Protein AF-A0A940UUF1-F1 (afdb_monomer_lite)

Foldseek 3Di:
DVVVVVVVVVVVVVVVVVPPPPPPDDDQDAQCVVQDQVNVCVVVVFHFPDWDWDFDVVQGGIKIKTWGQDPNDIDIDIGTDHACVSNVVSVPDHRPLNVVVVVVVVQCVDPVSVVVDDDDPPPSPRD

pLDDT: mean 76.1, std 15.84, range [36.59, 96.94]

Sequence (127 aa):
MKKSVIFSVVAVFFTCMLGITAGHAAGPEDACAFFTKPDAESLLNAKVASQKSQKVSAPAGNLCTYNFKIKGSTYSVKIKLSSSEEIKAEGIFASARDVFDRQKKARMASADSAKKMRMIPALGDEA

Secondary structure (DSSP, 8-state):
-HHHHHHHHHHHHHHHHTT-------PSP-HHHHS-HHHHHHHHTS-EEEEEEEEEETTEEEEEEEEEEETTEEEEEEEEE--HHHHHHHSSS--HHHHHHHHHHHHHTSHHHHHH--PPTTSSS--

Radius of gyration: 23.8 Å; chains: 1; bounding box: 36×70×56 Å

Structure (mmCIF, N/CA/C/O backbone):
data_AF-A0A940UUF1-F1
#
_entry.id   AF-A0A940UUF1-F1
#
loop_
_atom_site.group_PDB
_atom_site.id
_atom_site.type_symbol
_atom_site.label_atom_id
_atom_site.label_alt_id
_atom_site.label_comp_id
_atom_site.label_asym_id
_atom_site.label_entity_id
_atom_site.label_seq_id
_atom_site.pdbx_PDB_ins_code
_atom_site.Cartn_x
_atom_site.Cartn_y
_atom_site.Cartn_z
_atom_site.occupancy
_atom_site.B_iso_or_equiv
_atom_site.auth_seq_id
_atom_site.auth_comp_id
_atom_site.auth_asym_id
_atom_site.auth_atom_id
_atom_site.pdbx_PDB_model_num
ATOM 1 N N . MET A 1 1 ? 12.330 58.097 1.274 1.00 49.66 1 MET A N 1
ATOM 2 C CA . MET A 1 1 ? 11.734 57.168 0.282 1.00 49.66 1 MET A CA 1
ATOM 3 C C . MET A 1 1 ? 12.679 56.043 -0.166 1.00 49.66 1 MET A C 1
ATOM 5 O O . MET A 1 1 ? 12.258 54.899 -0.108 1.00 49.66 1 MET A O 1
ATOM 9 N N . LYS A 1 2 ? 13.960 56.291 -0.504 1.00 52.00 2 LYS A N 1
ATOM 10 C CA . LYS A 1 2 ? 14.911 55.239 -0.958 1.00 52.00 2 LYS A CA 1
ATOM 11 C C . LYS A 1 2 ? 15.131 54.052 0.005 1.00 52.00 2 LYS A C 1
ATOM 13 O O . LYS A 1 2 ? 15.237 52.924 -0.451 1.00 52.00 2 LYS A O 1
ATOM 18 N N . LYS A 1 3 ? 15.160 54.279 1.326 1.00 49.41 3 LYS A N 1
ATOM 19 C CA . LYS A 1 3 ? 15.403 53.209 2.319 1.00 49.41 3 LYS A CA 1
ATOM 20 C C . LYS A 1 3 ? 14.237 52.213 2.438 1.00 49.41 3 LYS A C 1
ATOM 22 O O . LYS A 1 3 ? 14.469 51.038 2.669 1.00 49.41 3 LYS A O 1
ATOM 27 N N . SER A 1 4 ? 12.999 52.665 2.225 1.00 49.41 4 SER A N 1
ATOM 28 C CA . SER A 1 4 ? 11.796 51.831 2.380 1.00 49.41 4 SER A CA 1
ATOM 29 C C . SER A 1 4 ? 11.582 50.878 1.193 1.00 49.41 4 SER A C 1
ATOM 31 O O . SER A 1 4 ? 11.129 49.755 1.388 1.00 49.41 4 SER A O 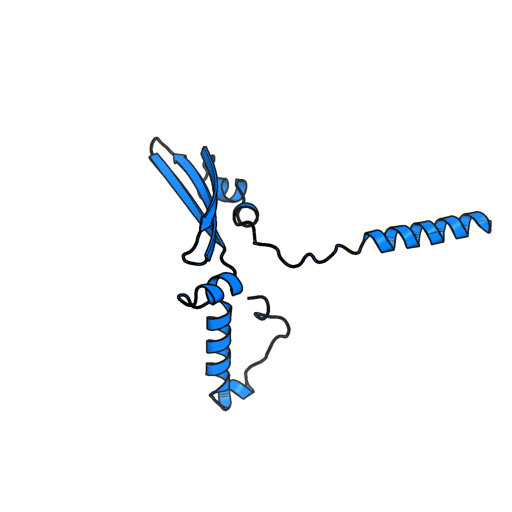1
ATOM 33 N N . VAL A 1 5 ? 12.008 51.277 -0.012 1.00 56.47 5 VAL A N 1
ATOM 34 C CA . VAL A 1 5 ? 11.984 50.422 -1.215 1.00 56.47 5 VAL A CA 1
ATOM 35 C C . VAL A 1 5 ? 13.000 49.281 -1.104 1.00 56.47 5 VAL A C 1
ATOM 37 O O . VAL A 1 5 ? 12.689 48.147 -1.451 1.00 56.47 5 VAL A O 1
ATOM 40 N N . ILE A 1 6 ? 14.186 49.550 -0.546 1.00 60.16 6 ILE A N 1
ATOM 41 C CA . ILE A 1 6 ? 15.227 48.528 -0.350 1.00 60.16 6 ILE A CA 1
ATOM 42 C C . ILE A 1 6 ? 14.752 47.450 0.635 1.00 60.16 6 ILE A C 1
ATOM 44 O O . ILE A 1 6 ? 14.918 46.265 0.364 1.00 60.16 6 ILE A O 1
ATOM 48 N N . PHE A 1 7 ? 14.088 47.838 1.729 1.00 58.84 7 PHE A N 1
ATOM 49 C CA . PHE A 1 7 ? 13.521 46.875 2.681 1.00 58.84 7 PHE A CA 1
ATOM 50 C C . PHE A 1 7 ? 12.430 45.992 2.059 1.00 58.84 7 PHE A C 1
ATOM 52 O O . PHE A 1 7 ? 12.376 44.799 2.347 1.00 58.84 7 PHE A O 1
ATOM 59 N N . SER A 1 8 ? 11.598 46.547 1.173 1.00 58.00 8 SER A N 1
ATOM 60 C CA . SER A 1 8 ? 10.547 45.785 0.489 1.00 58.00 8 SER A CA 1
ATOM 61 C C . SER A 1 8 ? 11.120 44.778 -0.516 1.00 58.00 8 SER A C 1
ATOM 63 O O . SER A 1 8 ? 10.681 43.631 -0.541 1.00 58.00 8 SER A O 1
ATOM 65 N N . VAL A 1 9 ? 12.158 45.151 -1.272 1.00 61.53 9 VAL A N 1
ATOM 66 C CA . VAL A 1 9 ? 12.821 44.239 -2.223 1.00 61.53 9 VAL A CA 1
ATOM 67 C C . VAL A 1 9 ? 13.542 43.098 -1.498 1.00 61.53 9 VAL A C 1
ATOM 69 O O . VAL A 1 9 ? 13.448 41.950 -1.927 1.00 61.53 9 VAL A O 1
ATOM 72 N N . VAL A 1 10 ? 14.198 43.377 -0.366 1.00 61.16 10 VAL A N 1
ATOM 73 C CA . VAL A 1 10 ? 14.869 42.344 0.445 1.00 61.16 10 VAL A CA 1
ATOM 74 C C . VAL A 1 10 ? 13.856 41.377 1.071 1.00 61.16 10 VAL A C 1
ATOM 76 O O . VAL A 1 10 ? 14.089 40.170 1.068 1.00 61.16 10 VAL A O 1
ATOM 79 N N . ALA A 1 11 ? 12.706 41.870 1.541 1.00 60.09 11 ALA A N 1
ATOM 80 C CA . ALA A 1 11 ? 11.652 41.027 2.110 1.00 60.09 11 ALA A CA 1
ATOM 81 C C . ALA A 1 11 ? 11.002 40.095 1.068 1.00 60.09 11 ALA A C 1
ATOM 83 O O . ALA A 1 11 ? 10.731 38.930 1.366 1.00 60.09 11 ALA A O 1
ATOM 84 N N . VAL A 1 12 ? 10.803 40.578 -0.164 1.00 59.91 12 VAL A N 1
ATOM 85 C CA . VAL A 1 12 ? 10.279 39.769 -1.280 1.00 59.91 12 VAL A CA 1
ATOM 86 C C . VAL A 1 12 ? 11.301 38.716 -1.728 1.00 59.91 12 VAL A C 1
ATOM 88 O O . VAL A 1 12 ? 10.940 37.574 -2.001 1.00 59.91 12 VAL A O 1
ATOM 91 N N . PHE A 1 13 ? 12.596 39.044 -1.727 1.00 57.41 13 PHE A N 1
ATOM 92 C CA . PHE A 1 13 ? 13.643 38.069 -2.054 1.00 57.41 13 PHE A CA 1
ATOM 93 C C . PHE A 1 13 ? 13.771 36.962 -0.996 1.00 57.41 13 PHE A C 1
ATOM 95 O O . PHE A 1 13 ? 13.972 35.796 -1.336 1.00 57.41 13 PHE A O 1
ATOM 102 N N . PHE A 1 14 ? 13.611 37.307 0.286 1.00 56.12 14 PHE A N 1
ATOM 103 C CA . PHE A 1 14 ? 13.684 36.345 1.388 1.00 56.12 14 PHE A CA 1
ATOM 104 C C . PHE A 1 14 ? 12.477 35.394 1.424 1.00 56.12 14 PHE A C 1
ATOM 106 O O . PHE A 1 14 ? 12.618 34.222 1.765 1.00 56.12 14 PHE A O 1
ATOM 113 N N . THR A 1 15 ? 11.297 35.865 1.011 1.00 57.31 15 THR A N 1
ATOM 114 C CA . THR A 1 15 ? 10.089 35.027 0.902 1.00 57.31 15 THR A CA 1
ATOM 115 C C . THR A 1 15 ? 10.123 34.094 -0.310 1.00 57.31 15 THR A C 1
ATOM 117 O O . THR A 1 15 ? 9.668 32.958 -0.196 1.00 57.31 15 THR A O 1
ATOM 120 N N . CYS A 1 16 ? 10.745 34.490 -1.426 1.00 54.91 16 CYS A N 1
ATOM 121 C CA . CYS A 1 16 ? 10.936 33.595 -2.574 1.00 54.91 16 CYS A CA 1
ATOM 122 C C . CYS A 1 16 ? 11.905 32.431 -2.294 1.00 54.91 16 CYS A C 1
ATOM 124 O O . CYS A 1 16 ? 11.717 31.343 -2.834 1.00 54.91 16 CYS A O 1
ATOM 126 N N . MET A 1 17 ? 12.909 32.615 -1.430 1.00 53.97 17 MET A N 1
ATOM 127 C CA . MET A 1 17 ? 13.872 31.549 -1.099 1.00 53.97 17 MET A CA 1
ATOM 128 C C . MET A 1 17 ? 13.314 30.489 -0.136 1.00 53.97 17 MET A C 1
ATOM 130 O O . MET A 1 17 ? 13.814 29.369 -0.106 1.00 53.97 17 MET A O 1
ATOM 134 N N . LEU A 1 18 ? 1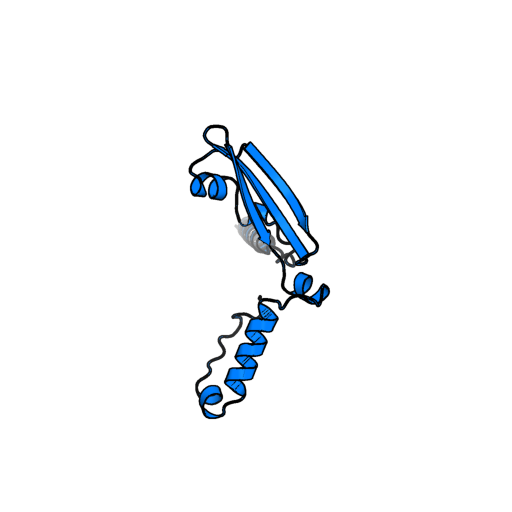2.250 30.803 0.610 1.00 55.47 18 LEU A N 1
ATOM 135 C CA . LEU A 1 18 ? 11.570 29.855 1.505 1.00 55.47 18 LEU A CA 1
ATOM 136 C C . LEU A 1 18 ? 10.551 28.954 0.781 1.00 55.47 18 LEU A C 1
ATOM 138 O O . LEU A 1 18 ? 10.018 28.030 1.389 1.00 55.47 18 LEU A O 1
ATOM 142 N N . GLY A 1 19 ? 10.281 29.207 -0.505 1.00 49.88 19 GLY A N 1
ATOM 143 C CA . GLY A 1 19 ? 9.324 28.445 -1.316 1.00 49.88 19 GLY A CA 1
ATOM 144 C C . GLY A 1 19 ? 9.902 27.215 -2.019 1.00 49.88 19 GLY A C 1
ATOM 145 O O . GLY A 1 19 ? 9.151 26.464 -2.636 1.00 49.88 19 GLY A O 1
ATOM 146 N N . ILE A 1 20 ? 11.216 26.981 -1.937 1.00 50.38 20 ILE A N 1
ATOM 147 C CA . ILE A 1 20 ? 11.825 25.756 -2.462 1.00 50.38 20 ILE A CA 1
ATOM 148 C C . ILE A 1 20 ? 11.579 24.659 -1.429 1.00 50.38 20 ILE A C 1
ATOM 150 O O . ILE A 1 20 ? 12.434 24.343 -0.603 1.00 50.38 20 ILE A O 1
ATOM 154 N N . THR A 1 21 ? 10.378 24.080 -1.451 1.00 46.59 21 THR A N 1
ATOM 155 C CA . THR A 1 21 ? 10.155 22.780 -0.828 1.00 46.59 21 THR A CA 1
ATOM 156 C C . THR A 1 21 ? 11.125 21.823 -1.498 1.00 46.59 21 THR A C 1
ATOM 158 O O . THR A 1 21 ? 10.958 21.486 -2.671 1.00 46.59 21 THR A O 1
ATOM 161 N N . ALA A 1 22 ? 12.178 21.447 -0.774 1.00 47.44 22 ALA A N 1
ATOM 162 C CA . ALA A 1 22 ? 13.061 20.370 -1.165 1.00 47.44 22 ALA A CA 1
ATOM 163 C C . ALA A 1 22 ? 12.173 19.188 -1.561 1.00 47.44 22 ALA A C 1
ATOM 165 O O . ALA A 1 22 ? 11.450 18.645 -0.719 1.00 47.44 22 ALA A O 1
ATOM 166 N N . GLY A 1 23 ? 12.182 18.847 -2.850 1.00 42.22 23 GLY A N 1
ATOM 167 C CA . GLY A 1 23 ? 11.694 17.566 -3.325 1.00 42.22 23 GLY A CA 1
ATOM 168 C C . GLY A 1 23 ? 12.555 16.523 -2.641 1.00 42.22 23 GLY A C 1
ATOM 169 O O . GLY A 1 23 ? 13.658 16.225 -3.092 1.00 42.22 23 GLY A O 1
ATOM 170 N N . HIS A 1 24 ? 12.104 16.072 -1.474 1.00 36.59 24 HIS A N 1
ATOM 171 C CA . HIS A 1 24 ? 12.725 14.965 -0.786 1.00 36.59 24 HIS A CA 1
ATOM 172 C C . HIS A 1 24 ? 12.601 13.787 -1.744 1.00 36.59 24 HIS A C 1
ATOM 174 O O . HIS A 1 24 ? 11.508 13.510 -2.241 1.00 36.59 24 HIS A O 1
ATOM 180 N N . ALA A 1 25 ? 13.724 13.129 -2.034 1.00 41.59 25 ALA A N 1
ATOM 181 C CA . ALA A 1 25 ? 13.687 11.801 -2.620 1.00 41.59 25 ALA A CA 1
ATOM 182 C C . ALA A 1 25 ? 12.659 10.990 -1.824 1.00 41.59 25 ALA A C 1
ATOM 184 O O . ALA A 1 25 ? 12.723 11.005 -0.591 1.00 41.59 25 ALA A O 1
ATOM 185 N N . ALA A 1 26 ? 11.685 10.392 -2.516 1.00 43.56 26 ALA A N 1
ATOM 186 C CA . ALA A 1 26 ? 10.613 9.631 -1.895 1.00 43.56 26 ALA A CA 1
ATOM 187 C C . ALA A 1 26 ? 11.247 8.588 -0.965 1.00 43.56 26 ALA A C 1
ATOM 189 O O . ALA A 1 26 ? 11.861 7.618 -1.405 1.00 43.56 26 ALA A O 1
ATOM 190 N N . GLY A 1 27 ? 11.214 8.874 0.338 1.00 48.53 27 GLY A N 1
ATOM 191 C CA . GLY A 1 27 ? 11.656 7.942 1.361 1.00 48.53 27 GLY A CA 1
ATOM 192 C C . GLY A 1 27 ? 10.743 6.715 1.365 1.00 48.53 27 GLY A C 1
ATOM 193 O O . GLY A 1 27 ? 9.732 6.708 0.666 1.00 48.53 27 GLY A O 1
ATOM 194 N N . PRO A 1 28 ? 11.064 5.678 2.156 1.00 55.81 28 PRO A N 1
ATOM 195 C CA . PRO A 1 28 ? 10.208 4.500 2.274 1.00 55.81 28 PRO A CA 1
ATOM 196 C C . PRO A 1 28 ? 8.764 4.930 2.559 1.00 55.81 28 PRO A C 1
ATOM 198 O O . PRO A 1 28 ? 8.501 5.566 3.581 1.00 55.81 28 PRO A O 1
ATOM 201 N N . GLU A 1 29 ? 7.856 4.631 1.630 1.00 69.88 29 GLU A N 1
ATOM 202 C CA . GLU A 1 29 ? 6.498 5.165 1.673 1.00 69.88 29 GLU A CA 1
ATOM 203 C C . GLU A 1 29 ? 5.729 4.600 2.874 1.00 69.88 29 GLU A C 1
ATOM 205 O O . GLU A 1 29 ? 5.645 3.382 3.069 1.00 69.88 29 GLU A O 1
ATOM 210 N N . ASP A 1 30 ? 5.167 5.480 3.705 1.00 80.56 30 ASP A N 1
ATOM 211 C CA . ASP A 1 30 ? 4.398 5.076 4.881 1.00 80.56 30 ASP A CA 1
ATOM 212 C C . ASP A 1 30 ? 2.986 4.634 4.474 1.00 80.56 30 ASP A C 1
ATOM 214 O O . ASP A 1 30 ? 2.100 5.446 4.201 1.00 80.56 30 ASP A O 1
ATOM 218 N N . ALA A 1 31 ? 2.755 3.320 4.496 1.00 85.19 31 ALA A N 1
ATOM 219 C CA . ALA A 1 31 ? 1.455 2.720 4.200 1.00 85.19 31 ALA A CA 1
ATOM 220 C C . ALA A 1 31 ? 0.315 3.270 5.081 1.00 85.19 31 ALA A C 1
ATOM 222 O O . ALA A 1 31 ? -0.832 3.310 4.636 1.00 85.19 31 ALA A O 1
ATOM 223 N N . CYS A 1 32 ? 0.607 3.694 6.317 1.00 87.94 32 CYS A N 1
ATOM 224 C CA . CYS A 1 32 ? -0.391 4.274 7.218 1.00 87.94 32 CYS A CA 1
ATOM 225 C C . CYS A 1 32 ? -0.704 5.748 6.913 1.00 87.94 32 CYS A C 1
ATOM 227 O O . CYS A 1 32 ? -1.743 6.250 7.349 1.00 87.94 32 CYS A O 1
ATOM 229 N N . ALA A 1 33 ? 0.194 6.442 6.209 1.00 88.50 33 ALA A N 1
ATOM 230 C CA . ALA A 1 33 ? -0.042 7.789 5.703 1.00 88.50 33 ALA A CA 1
ATOM 231 C C . ALA A 1 33 ? -0.843 7.756 4.394 1.00 88.50 33 ALA A C 1
ATOM 233 O O . ALA A 1 33 ? -1.661 8.641 4.164 1.00 88.50 33 ALA A O 1
ATOM 234 N N . PHE A 1 34 ? -0.639 6.721 3.568 1.00 87.81 34 PHE A N 1
ATOM 235 C CA . PHE A 1 34 ? -1.360 6.549 2.304 1.00 87.81 34 PHE A CA 1
ATOM 236 C C . PHE A 1 34 ? -2.836 6.181 2.502 1.00 87.81 34 PHE A C 1
ATOM 238 O O . PHE A 1 34 ? -3.712 6.735 1.846 1.00 87.81 34 PHE A O 1
ATOM 245 N N . PHE A 1 35 ? -3.119 5.244 3.407 1.00 91.50 35 PHE A N 1
ATOM 246 C CA . PHE A 1 35 ? -4.483 4.883 3.783 1.00 91.50 35 PHE A CA 1
ATOM 247 C C . PHE A 1 35 ? -4.648 5.157 5.264 1.00 91.50 35 PHE A C 1
ATOM 249 O O . PHE A 1 35 ? -4.079 4.441 6.079 1.00 91.50 35 PHE A O 1
ATOM 256 N N . THR A 1 36 ? -5.372 6.210 5.621 1.00 93.00 36 THR A N 1
ATOM 257 C CA . THR A 1 36 ? -5.361 6.738 6.984 1.00 93.00 36 THR A CA 1
ATOM 258 C C . THR A 1 36 ? -6.344 6.009 7.901 1.00 93.00 36 THR A C 1
ATOM 260 O O . THR A 1 36 ? -7.223 5.256 7.477 1.00 93.00 36 THR A O 1
ATOM 263 N N . LYS A 1 37 ? -6.230 6.249 9.215 1.00 93.50 37 LYS A N 1
ATOM 264 C CA . LYS A 1 37 ? -7.197 5.730 10.194 1.00 93.50 37 LYS A CA 1
ATOM 265 C C . LYS A 1 37 ? -8.645 6.160 9.868 1.00 93.50 37 LYS A C 1
ATOM 267 O O . LYS A 1 37 ? -9.500 5.280 9.890 1.00 93.50 37 LYS A O 1
ATOM 272 N N . PRO A 1 38 ? -8.947 7.438 9.550 1.00 94.88 38 PRO A N 1
ATOM 273 C CA . PRO A 1 38 ? -10.272 7.840 9.067 1.00 94.88 38 PRO A CA 1
ATOM 274 C C . PRO A 1 38 ? -10.770 7.045 7.855 1.00 94.88 38 PRO A C 1
ATOM 276 O O . PRO A 1 38 ? -11.925 6.619 7.852 1.00 94.88 38 PRO A O 1
ATOM 279 N N . ASP A 1 39 ? -9.904 6.780 6.873 1.00 94.44 39 ASP A N 1
ATOM 280 C CA . ASP A 1 39 ? -10.273 5.997 5.687 1.00 94.44 39 ASP A CA 1
ATOM 281 C C . ASP A 1 39 ? -10.674 4.574 6.094 1.00 94.44 39 ASP A C 1
ATOM 283 O O . ASP A 1 39 ? -11.736 4.078 5.711 1.00 94.44 39 ASP A O 1
ATOM 287 N N . ALA A 1 40 ? -9.894 3.950 6.979 1.00 93.81 40 ALA A N 1
ATOM 288 C CA . ALA A 1 40 ? -10.194 2.631 7.526 1.00 93.81 40 ALA A CA 1
ATOM 289 C C . ALA A 1 40 ? -11.513 2.603 8.324 1.00 93.81 40 ALA A C 1
ATOM 291 O O . ALA A 1 40 ? -12.298 1.661 8.199 1.00 93.81 40 ALA A O 1
ATOM 292 N N . GLU A 1 41 ? -11.765 3.627 9.144 1.00 95.56 41 GLU A N 1
ATOM 293 C CA . GLU A 1 41 ? -13.001 3.747 9.924 1.00 95.56 41 GLU A CA 1
ATOM 294 C C . GLU A 1 41 ? -14.229 3.924 9.03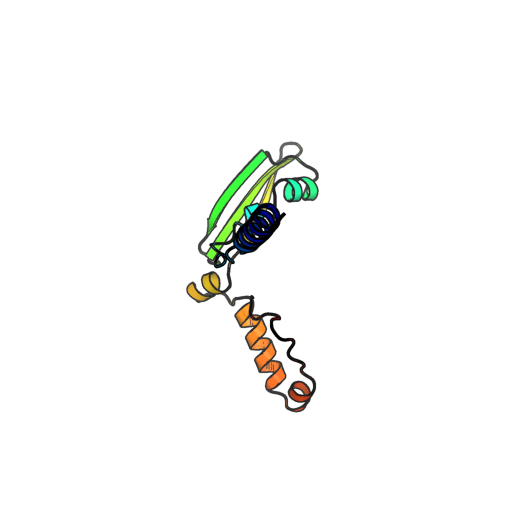2 1.00 95.56 41 GLU A C 1
ATOM 296 O O . GLU A 1 41 ? -15.268 3.320 9.304 1.00 95.56 41 GLU A O 1
ATOM 301 N N . SER A 1 42 ? -14.108 4.704 7.955 1.00 95.50 42 SER A N 1
ATOM 302 C CA . SER A 1 42 ? -15.192 4.902 6.991 1.00 95.50 42 SER A CA 1
ATOM 303 C C . SER A 1 42 ? -15.505 3.633 6.195 1.00 95.50 42 SER A C 1
ATOM 305 O O . SER A 1 42 ? -16.679 3.322 5.997 1.00 95.50 42 SER A O 1
ATOM 307 N N . LEU A 1 43 ? -14.486 2.843 5.832 1.00 93.88 43 LEU A N 1
ATOM 308 C CA . LEU A 1 43 ? -14.648 1.592 5.086 1.00 93.88 43 LEU A CA 1
ATOM 309 C C . LEU A 1 43 ? -15.531 0.571 5.820 1.00 93.88 43 LEU A C 1
ATOM 311 O O . LEU A 1 43 ? -16.362 -0.086 5.198 1.00 93.88 43 LEU A O 1
ATOM 315 N N . LEU A 1 44 ? -15.344 0.421 7.134 1.00 92.06 44 LEU A N 1
ATOM 316 C CA . LEU A 1 44 ? -16.104 -0.538 7.949 1.00 92.06 44 LEU A CA 1
ATOM 317 C C . LEU A 1 44 ? -17.203 0.110 8.798 1.00 92.06 44 LEU A C 1
ATOM 319 O O . LEU A 1 44 ? -17.865 -0.592 9.565 1.00 92.06 44 LEU A O 1
ATOM 323 N N . ASN A 1 45 ? -17.387 1.428 8.680 1.00 94.25 45 ASN A N 1
ATOM 324 C CA . ASN A 1 45 ? -18.256 2.240 9.534 1.00 94.25 45 ASN A CA 1
ATOM 325 C C . ASN A 1 45 ? -18.108 1.887 11.030 1.00 94.25 45 ASN A C 1
ATOM 327 O O . ASN A 1 45 ? -19.082 1.696 11.763 1.00 94.25 45 ASN A O 1
ATOM 331 N N . ALA A 1 46 ? -16.862 1.712 11.469 1.00 94.06 46 ALA A N 1
ATOM 332 C CA . ALA A 1 46 ? -16.510 1.231 12.798 1.00 94.06 46 ALA A CA 1
ATOM 333 C C . ALA A 1 46 ? -15.214 1.886 13.273 1.00 94.06 46 ALA A C 1
ATOM 335 O O . ALA A 1 46 ? -14.364 2.259 12.471 1.00 94.06 46 ALA A O 1
ATOM 336 N N . LYS A 1 47 ? -15.031 2.003 14.591 1.00 95.50 47 LYS A N 1
ATOM 337 C CA . LYS A 1 47 ? -13.802 2.568 15.159 1.00 95.50 47 LYS A CA 1
ATOM 338 C C . LYS A 1 47 ? -12.659 1.562 15.137 1.00 95.50 47 LYS A C 1
ATOM 340 O O . LYS A 1 47 ? -12.829 0.399 15.514 1.00 95.50 47 LYS A O 1
ATOM 345 N N . VAL A 1 48 ? -11.480 2.035 14.744 1.00 95.38 48 VAL A N 1
ATOM 346 C CA . VAL A 1 48 ? -10.250 1.241 14.801 1.00 95.38 48 VAL A CA 1
ATOM 347 C C . VAL A 1 48 ? -9.873 1.036 16.267 1.00 95.38 48 VAL A C 1
ATOM 349 O O . VAL A 1 48 ? -9.652 1.996 17.006 1.00 95.38 48 VAL A O 1
ATOM 352 N N . ALA A 1 49 ? -9.772 -0.225 16.674 1.00 94.38 49 ALA A N 1
ATOM 353 C CA . ALA A 1 49 ? -9.351 -0.638 18.006 1.00 94.38 49 ALA A CA 1
ATOM 354 C C . ALA A 1 49 ? -7.826 -0.577 18.175 1.00 94.38 49 ALA A C 1
ATOM 356 O O . ALA A 1 49 ? -7.338 -0.218 19.243 1.00 94.38 49 ALA A O 1
ATOM 357 N N . SER A 1 50 ? -7.065 -0.923 17.133 1.00 94.62 50 SER A N 1
ATOM 358 C CA . SER A 1 50 ? -5.608 -0.763 17.125 1.00 94.62 50 SER A CA 1
ATOM 359 C C . SER A 1 50 ? -5.062 -0.600 15.711 1.00 94.62 50 SER A C 1
ATOM 361 O O . SER A 1 50 ? -5.629 -1.117 14.749 1.00 94.62 50 SER A O 1
ATOM 363 N N . GLN A 1 51 ? -3.942 0.108 15.602 1.00 93.50 51 GLN A N 1
ATOM 364 C CA . GLN A 1 51 ? -3.213 0.332 14.359 1.00 93.50 51 GLN A CA 1
ATOM 365 C C . GLN A 1 51 ? -1.767 -0.129 14.544 1.00 93.50 51 GLN A C 1
ATOM 367 O O . GLN A 1 51 ? -1.164 0.135 15.585 1.00 93.50 51 GLN A O 1
ATOM 372 N N . LYS A 1 52 ? -1.211 -0.816 13.545 1.00 92.62 52 LYS A N 1
ATOM 373 C CA . LYS A 1 52 ? 0.185 -1.262 13.551 1.00 92.62 52 LYS A CA 1
ATOM 374 C C . LYS A 1 52 ? 0.825 -1.030 12.188 1.00 92.62 52 LYS A C 1
ATOM 376 O O . LYS A 1 52 ? 0.301 -1.514 11.188 1.00 92.62 52 LYS A O 1
ATOM 381 N N . SER A 1 53 ? 1.969 -0.351 12.181 1.00 91.31 53 SER A N 1
ATOM 382 C CA . SER A 1 53 ? 2.868 -0.271 11.028 1.00 91.31 53 SER A CA 1
ATOM 383 C C . SER A 1 53 ? 3.998 -1.288 11.192 1.00 91.31 53 SER A C 1
ATOM 385 O O . SER A 1 53 ? 4.510 -1.474 12.300 1.00 91.31 53 SER A O 1
ATOM 387 N N . GLN A 1 54 ? 4.356 -1.992 10.122 1.00 89.31 54 GLN A N 1
ATOM 388 C CA . GLN A 1 54 ? 5.477 -2.930 10.116 1.00 89.31 54 GLN A CA 1
ATOM 389 C C . GLN A 1 54 ? 6.086 -3.067 8.721 1.00 89.31 54 GLN A C 1
ATOM 391 O O . GLN A 1 54 ? 5.368 -3.038 7.726 1.00 89.31 54 GLN A O 1
ATOM 396 N N . LYS A 1 55 ? 7.398 -3.305 8.650 1.00 86.06 55 LYS A N 1
ATOM 397 C CA . LYS A 1 55 ? 8.047 -3.743 7.409 1.00 86.06 55 LYS A CA 1
ATOM 398 C C . LYS A 1 55 ? 7.771 -5.222 7.154 1.00 86.06 55 LYS A C 1
ATOM 400 O O . LYS A 1 55 ? 7.708 -6.019 8.091 1.00 86.06 55 LYS A O 1
ATOM 405 N N . VAL A 1 56 ? 7.595 -5.583 5.891 1.00 84.81 56 VAL A N 1
ATOM 406 C CA . VAL A 1 56 ? 7.362 -6.948 5.410 1.00 84.81 56 VAL A CA 1
ATOM 407 C C . VAL A 1 56 ? 8.307 -7.247 4.251 1.00 84.81 56 VAL A C 1
ATOM 409 O O . VAL A 1 56 ? 8.734 -6.335 3.556 1.00 84.81 56 VAL A O 1
ATOM 412 N N . SER A 1 57 ? 8.643 -8.519 4.060 1.00 75.50 57 SER A N 1
ATOM 413 C CA . SER A 1 57 ? 9.713 -8.980 3.162 1.00 75.50 57 SER A CA 1
ATOM 414 C C . SER A 1 57 ? 9.223 -9.947 2.075 1.00 75.50 57 SER A C 1
ATOM 416 O O . SER A 1 57 ? 9.972 -10.829 1.676 1.00 75.50 57 SER A O 1
ATOM 418 N N . ALA A 1 58 ? 7.928 -9.912 1.736 1.00 72.50 58 ALA A N 1
ATOM 419 C CA . ALA A 1 58 ? 7.353 -10.728 0.656 1.00 72.50 58 ALA A CA 1
ATOM 420 C C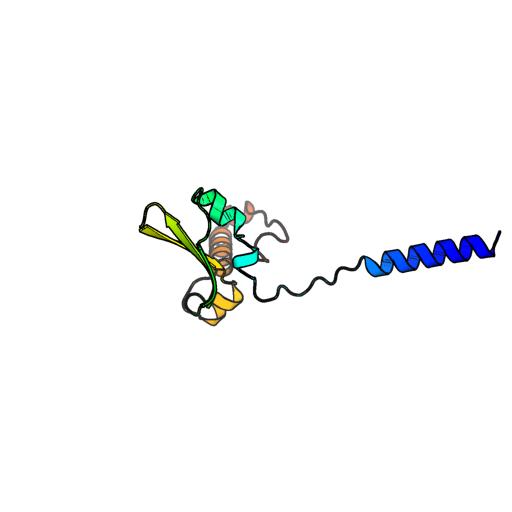 . ALA A 1 58 ? 5.912 -10.297 0.299 1.00 72.50 58 ALA A C 1
ATOM 422 O O . ALA A 1 58 ? 4.959 -10.645 1.010 1.00 72.50 58 ALA A O 1
ATOM 423 N N . PRO A 1 59 ? 5.682 -9.496 -0.754 1.00 72.06 59 PRO A N 1
ATOM 424 C CA . PRO A 1 59 ? 6.649 -8.583 -1.361 1.00 72.06 59 PRO A CA 1
ATOM 425 C C . PRO A 1 59 ? 7.300 -7.621 -0.347 1.00 72.06 59 PRO A C 1
ATOM 427 O O . PRO A 1 59 ? 6.716 -7.371 0.716 1.00 72.06 59 PRO A O 1
ATOM 430 N N . ALA A 1 60 ? 8.480 -7.089 -0.625 1.00 79.94 60 ALA A N 1
ATOM 431 C CA . ALA A 1 60 ? 9.167 -6.159 0.272 1.00 79.94 60 ALA A CA 1
A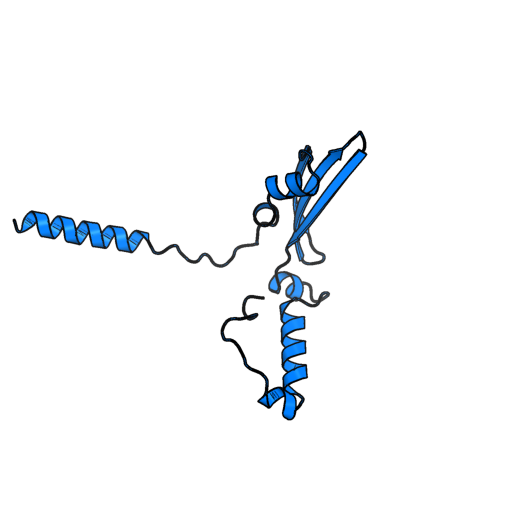TOM 432 C C . ALA A 1 60 ? 8.356 -4.871 0.353 1.00 79.94 60 ALA A C 1
ATOM 434 O O . ALA A 1 60 ? 7.799 -4.434 -0.651 1.00 79.94 60 ALA A O 1
ATOM 435 N N . GLY A 1 61 ? 8.219 -4.300 1.545 1.00 84.06 61 GLY A N 1
ATOM 436 C CA . GLY A 1 61 ? 7.560 -3.009 1.712 1.00 84.06 61 GLY A CA 1
ATOM 437 C C . GLY A 1 61 ? 7.004 -2.767 3.105 1.00 84.06 61 GLY A C 1
ATOM 438 O O . GLY A 1 61 ? 7.365 -3.437 4.078 1.00 84.06 61 GLY A O 1
ATOM 439 N N . ASN A 1 62 ? 6.096 -1.804 3.202 1.00 88.62 62 ASN A N 1
ATOM 440 C CA . ASN A 1 62 ? 5.466 -1.364 4.439 1.00 88.62 62 ASN A CA 1
ATOM 441 C C . ASN A 1 62 ? 4.019 -1.868 4.511 1.00 88.62 62 ASN A C 1
ATOM 443 O O . ASN A 1 62 ? 3.239 -1.747 3.570 1.00 88.62 62 ASN A O 1
ATOM 447 N N . LEU A 1 63 ? 3.641 -2.449 5.648 1.00 90.38 63 LEU A N 1
ATOM 448 C CA . LEU A 1 63 ? 2.289 -2.912 5.934 1.00 90.38 63 LEU A CA 1
ATOM 449 C C . LEU A 1 63 ? 1.680 -2.077 7.058 1.00 90.38 63 LEU A C 1
ATOM 451 O O . LEU A 1 63 ? 2.193 -2.078 8.178 1.00 90.38 63 LEU A O 1
ATOM 455 N N . CYS A 1 64 ? 0.526 -1.475 6.790 1.00 94.12 64 CYS A N 1
ATOM 456 C CA . CYS A 1 64 ? -0.340 -0.910 7.811 1.00 94.12 64 CYS A CA 1
ATOM 457 C C . CYS A 1 64 ? -1.522 -1.845 8.087 1.00 94.12 64 CYS A C 1
ATOM 459 O O . CYS A 1 64 ? -2.220 -2.279 7.171 1.00 94.12 64 CYS A O 1
ATOM 461 N N . THR A 1 65 ? -1.746 -2.188 9.353 1.00 95.19 65 THR A N 1
ATOM 462 C CA . THR A 1 65 ? -2.878 -3.014 9.792 1.00 95.19 65 THR A CA 1
ATOM 463 C C . THR A 1 65 ? -3.777 -2.224 10.733 1.00 95.19 65 THR A C 1
ATOM 465 O O . THR A 1 65 ? -3.308 -1.728 11.756 1.00 95.19 65 THR A O 1
ATOM 468 N N . TYR A 1 66 ? -5.070 -2.185 10.423 1.00 96.12 66 TYR A N 1
ATOM 469 C CA . TYR A 1 66 ? -6.136 -1.614 11.240 1.00 96.12 66 TYR A CA 1
ATOM 470 C C . TYR A 1 66 ? -7.011 -2.739 11.773 1.00 96.12 66 TYR A C 1
ATOM 472 O O . TYR A 1 66 ? -7.628 -3.461 10.993 1.00 96.12 66 TYR A O 1
ATOM 480 N N . ASN A 1 67 ? -7.074 -2.900 13.090 1.00 95.94 67 ASN A N 1
ATOM 481 C CA . ASN A 1 67 ? -7.923 -3.901 13.727 1.00 95.94 67 ASN A CA 1
ATOM 482 C C . ASN A 1 67 ? -9.194 -3.253 14.262 1.00 95.94 67 ASN A C 1
ATOM 484 O O . ASN A 1 67 ? -9.153 -2.168 14.840 1.00 95.94 67 ASN A O 1
ATOM 488 N N . PHE A 1 68 ? -10.309 -3.955 14.135 1.00 96.94 68 PHE A N 1
ATOM 489 C CA . PHE A 1 68 ? -11.633 -3.515 14.546 1.00 96.94 68 PHE A CA 1
ATOM 490 C C . PHE A 1 68 ? -12.266 -4.576 15.434 1.00 96.94 68 PHE A C 1
ATOM 492 O O . PHE A 1 68 ? -12.063 -5.773 15.229 1.00 96.94 68 PHE A O 1
ATOM 499 N N . LYS A 1 69 ? -13.078 -4.132 16.392 1.00 94.62 69 LYS A N 1
ATOM 500 C CA . LYS A 1 69 ? -13.987 -4.998 17.144 1.00 94.62 69 LYS A CA 1
ATOM 501 C C . LYS A 1 69 ? -15.412 -4.633 16.761 1.00 94.62 69 LYS A C 1
ATOM 503 O O . LYS A 1 69 ? -15.889 -3.565 17.129 1.00 94.62 69 LYS A O 1
ATOM 508 N N . ILE A 1 70 ? -16.082 -5.509 16.022 1.00 93.75 70 ILE A N 1
ATOM 509 C CA . ILE A 1 70 ? -17.444 -5.282 15.529 1.00 93.75 70 ILE A CA 1
ATOM 510 C C . ILE A 1 70 ? -18.314 -6.418 16.053 1.00 93.75 70 ILE A C 1
ATOM 512 O O . ILE A 1 70 ? -18.083 -7.578 15.722 1.00 93.75 70 ILE A O 1
ATOM 516 N N . LYS A 1 71 ? -19.301 -6.085 16.896 1.00 91.31 71 LYS A N 1
ATOM 517 C CA . LYS A 1 71 ? -20.268 -7.039 17.478 1.00 91.31 71 LYS A CA 1
ATOM 518 C C . LYS A 1 71 ? -19.615 -8.283 18.115 1.00 91.31 71 LYS A C 1
ATOM 520 O O . LYS A 1 71 ? -20.106 -9.393 17.967 1.00 91.31 71 LYS A O 1
ATOM 525 N N . GLY A 1 72 ? -18.491 -8.096 18.810 1.00 90.06 72 GLY A N 1
ATOM 526 C CA . GLY A 1 72 ? -17.763 -9.183 19.481 1.00 90.06 72 GLY A CA 1
ATOM 527 C C . GLY A 1 72 ? -16.798 -9.974 18.588 1.00 90.06 72 GLY A C 1
ATOM 528 O O . GLY A 1 72 ? -16.030 -10.778 19.108 1.00 90.06 72 GLY A O 1
ATOM 529 N N . SER A 1 73 ? -16.764 -9.713 17.280 1.00 93.00 73 SER A N 1
ATOM 530 C CA . SER A 1 73 ? -15.800 -10.307 16.349 1.00 93.00 73 SER A CA 1
ATOM 531 C C . SER A 1 73 ? -14.656 -9.343 16.028 1.00 93.00 73 SER A C 1
ATOM 533 O O . SER A 1 73 ? -14.826 -8.120 16.040 1.00 93.00 73 SER A O 1
ATOM 535 N N . THR A 1 74 ? -13.484 -9.902 15.724 1.00 94.44 74 THR A N 1
ATOM 536 C CA . THR A 1 74 ? -12.291 -9.138 15.340 1.00 94.44 74 THR A CA 1
ATOM 537 C C . THR A 1 74 ? -12.139 -9.136 13.826 1.00 94.44 74 THR A C 1
ATOM 539 O O . THR A 1 74 ? -12.098 -10.197 13.209 1.00 94.44 74 THR A O 1
ATOM 542 N N . TYR A 1 75 ? -12.000 -7.949 13.243 1.00 94.25 75 TYR A N 1
ATOM 543 C CA . TYR A 1 75 ? -11.731 -7.754 11.818 1.00 94.25 75 TYR A CA 1
ATOM 544 C C . TYR A 1 75 ? -10.414 -7.005 11.643 1.00 94.25 75 TYR 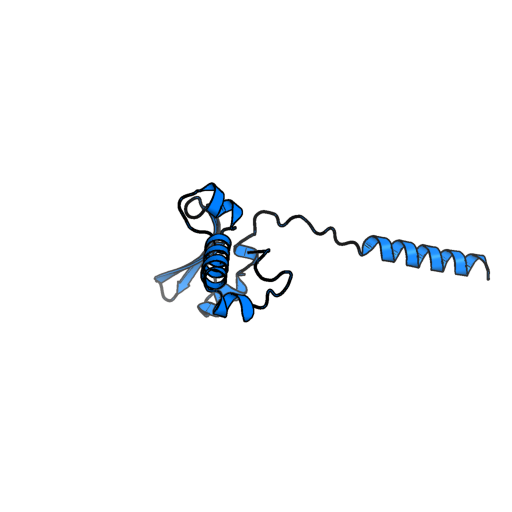A C 1
ATOM 546 O O . TYR A 1 75 ? -10.030 -6.220 12.511 1.00 94.25 75 TYR A O 1
ATOM 554 N N . SER A 1 76 ? -9.727 -7.218 10.521 1.00 94.12 76 SER A N 1
ATOM 555 C CA . SER A 1 76 ? -8.507 -6.478 10.196 1.00 94.12 76 SER A CA 1
ATOM 556 C C . SER A 1 76 ? -8.509 -6.004 8.750 1.00 94.12 76 SER A C 1
ATOM 558 O O . SER A 1 76 ? -8.681 -6.823 7.848 1.00 94.12 76 SER A O 1
ATOM 560 N N . VAL A 1 77 ? -8.237 -4.721 8.532 1.00 94.00 77 VAL A N 1
ATOM 561 C CA . VAL A 1 77 ? -7.903 -4.157 7.218 1.00 94.00 77 VAL A CA 1
ATOM 562 C C . VAL A 1 77 ? -6.385 -4.042 7.135 1.00 94.00 77 VAL A C 1
ATOM 564 O O . VAL A 1 77 ? -5.757 -3.496 8.041 1.00 94.00 77 VAL A O 1
ATOM 567 N N . LYS A 1 78 ? -5.783 -4.591 6.078 1.00 93.25 78 LYS A N 1
ATOM 568 C CA . LYS A 1 78 ? -4.330 -4.608 5.873 1.00 93.25 78 LYS A CA 1
ATOM 569 C C . LYS A 1 78 ? -4.001 -3.948 4.543 1.00 93.25 78 LYS A C 1
ATOM 571 O O . LYS A 1 78 ? -4.430 -4.437 3.504 1.00 93.25 78 LYS A O 1
ATOM 576 N N . ILE A 1 79 ? -3.230 -2.872 4.592 1.00 91.62 79 ILE A N 1
ATOM 577 C CA . ILE A 1 79 ? -2.729 -2.156 3.422 1.00 91.62 79 ILE A CA 1
ATOM 578 C C . ILE A 1 79 ? -1.242 -2.428 3.330 1.00 91.62 79 ILE A C 1
ATOM 580 O O . ILE A 1 79 ? -0.502 -2.159 4.274 1.00 91.62 79 ILE A O 1
ATOM 584 N N . LYS A 1 80 ? -0.819 -2.982 2.201 1.00 89.69 80 LYS A N 1
ATOM 585 C CA . LYS A 1 80 ? 0.580 -3.240 1.900 1.00 89.69 80 LYS A CA 1
ATOM 586 C C . LYS A 1 80 ? 1.008 -2.331 0.762 1.00 89.69 80 LYS A C 1
ATOM 588 O O . LYS A 1 80 ? 0.380 -2.356 -0.291 1.00 89.69 80 LYS A O 1
ATOM 593 N N . LEU A 1 81 ? 2.070 -1.580 0.996 1.00 87.31 81 LEU A N 1
ATOM 594 C CA . LEU A 1 81 ? 2.687 -0.689 0.033 1.00 87.31 81 LEU A CA 1
ATOM 595 C C . LEU A 1 81 ? 4.112 -1.172 -0.213 1.00 87.31 81 LEU A C 1
ATOM 597 O O . LEU A 1 81 ? 4.871 -1.362 0.734 1.00 87.31 81 LEU A O 1
ATOM 601 N N . SER A 1 82 ? 4.426 -1.427 -1.474 1.00 84.06 82 SER A N 1
ATOM 602 C CA . SER A 1 82 ? 5.682 -2.020 -1.920 1.00 84.06 82 SER A CA 1
ATOM 603 C C . SER A 1 82 ? 6.164 -1.227 -3.121 1.00 84.06 82 SER A C 1
ATOM 605 O O . SER A 1 82 ? 5.420 -1.129 -4.100 1.00 84.06 82 SER A O 1
ATOM 607 N N . SER A 1 83 ? 7.369 -0.665 -3.051 1.00 79.62 83 SER A N 1
ATOM 608 C CA . SER A 1 83 ? 7.931 0.074 -4.185 1.00 79.62 83 SER A CA 1
ATOM 609 C C . SER A 1 83 ? 8.432 -0.882 -5.273 1.00 79.62 83 SER A C 1
ATOM 611 O O . SER A 1 83 ? 8.755 -2.047 -5.007 1.00 79.62 83 SER A O 1
ATOM 613 N N . SER A 1 84 ? 8.519 -0.408 -6.516 1.00 75.56 84 SER A N 1
ATOM 614 C CA . SER A 1 84 ? 9.062 -1.212 -7.616 1.00 75.56 84 SER A CA 1
ATOM 615 C C . SER A 1 84 ? 10.530 -1.586 -7.385 1.00 75.56 84 SER A C 1
ATOM 617 O O . SER A 1 84 ? 10.939 -2.690 -7.744 1.00 75.56 84 SER A O 1
ATOM 619 N N . GLU A 1 85 ? 11.318 -0.732 -6.729 1.00 75.69 85 GLU A N 1
ATOM 620 C CA . GLU A 1 85 ? 12.699 -1.022 -6.327 1.00 75.69 85 GLU A CA 1
ATOM 621 C C . GLU A 1 85 ? 12.761 -2.124 -5.267 1.00 75.69 85 GLU A C 1
ATOM 623 O O . GLU A 1 85 ? 13.576 -3.038 -5.392 1.00 75.69 85 GLU A O 1
ATOM 628 N N . GLU A 1 86 ? 11.891 -2.062 -4.253 1.00 74.12 86 GLU A N 1
ATOM 629 C CA . GLU A 1 86 ? 11.779 -3.077 -3.200 1.00 74.12 86 GLU A CA 1
ATOM 630 C C . GLU A 1 86 ? 11.391 -4.436 -3.792 1.00 74.12 86 GLU A C 1
ATOM 632 O O . GLU A 1 86 ? 12.036 -5.448 -3.516 1.00 74.12 86 GLU A O 1
ATOM 637 N N . ILE A 1 87 ? 10.389 -4.454 -4.672 1.00 70.81 87 ILE A N 1
ATOM 638 C CA . ILE A 1 87 ? 9.934 -5.665 -5.363 1.00 70.81 87 ILE A CA 1
ATOM 639 C C . ILE A 1 87 ? 11.035 -6.234 -6.267 1.00 70.81 87 ILE A C 1
ATOM 641 O O . ILE A 1 87 ? 11.298 -7.439 -6.257 1.00 70.81 87 ILE A O 1
ATOM 645 N N . LYS A 1 88 ? 11.710 -5.375 -7.036 1.00 73.19 88 LYS A N 1
ATOM 646 C CA . LYS A 1 88 ? 12.793 -5.782 -7.935 1.00 73.19 88 LYS A CA 1
ATOM 647 C C . LYS A 1 88 ? 13.994 -6.334 -7.172 1.00 73.19 88 LYS A C 1
ATOM 649 O O . LYS A 1 88 ? 14.613 -7.284 -7.645 1.00 73.19 88 LYS A O 1
ATOM 654 N N . ALA A 1 89 ? 14.316 -5.770 -6.007 1.00 72.00 89 ALA A N 1
ATOM 655 C CA . ALA A 1 89 ? 15.395 -6.256 -5.150 1.00 72.00 89 ALA A CA 1
ATOM 656 C C . ALA A 1 89 ? 15.133 -7.675 -4.625 1.00 72.00 89 ALA A C 1
ATOM 658 O O . ALA A 1 89 ? 16.077 -8.445 -4.460 1.00 72.00 89 ALA A O 1
ATOM 659 N N . GLU A 1 90 ? 13.870 -8.049 -4.408 1.00 68.00 90 GLU A N 1
ATOM 660 C CA . GLU A 1 90 ? 13.523 -9.427 -4.050 1.00 68.00 90 GLU A CA 1
ATOM 661 C C . GLU A 1 90 ? 13.685 -10.402 -5.216 1.00 68.00 90 GLU A C 1
ATOM 663 O O . GLU A 1 90 ? 13.919 -11.585 -4.987 1.00 68.00 90 GLU A O 1
ATOM 668 N N . GLY A 1 91 ? 13.541 -9.936 -6.462 1.00 65.19 91 GLY A N 1
ATOM 669 C CA . GLY A 1 91 ? 13.722 -10.745 -7.674 1.00 65.19 91 GLY A CA 1
ATOM 670 C C . GLY A 1 91 ? 12.695 -11.871 -7.868 1.00 65.19 91 GLY A C 1
ATOM 671 O O . GLY A 1 91 ? 12.809 -12.641 -8.820 1.00 65.19 91 GLY A O 1
ATOM 672 N N . ILE A 1 92 ? 11.701 -11.981 -6.979 1.00 63.75 92 ILE A N 1
ATOM 673 C CA . ILE A 1 92 ? 10.683 -13.045 -6.971 1.00 63.75 92 ILE A CA 1
ATOM 674 C C . ILE A 1 92 ? 9.368 -12.567 -7.597 1.00 63.75 92 ILE A C 1
ATOM 676 O O . ILE A 1 92 ? 8.676 -13.342 -8.259 1.00 63.75 92 ILE A O 1
ATOM 680 N N . PHE A 1 93 ? 9.010 -11.297 -7.403 1.00 65.44 93 PHE A N 1
ATOM 681 C CA . PHE A 1 93 ? 7.745 -10.734 -7.867 1.00 65.44 93 PHE A CA 1
ATOM 682 C C . PHE A 1 93 ? 7.980 -9.754 -9.020 1.00 65.44 93 PHE A C 1
ATOM 684 O O . PHE A 1 93 ? 8.964 -9.022 -9.033 1.00 65.44 93 PHE A O 1
ATOM 691 N N . ALA A 1 94 ? 7.062 -9.729 -9.989 1.00 69.31 94 ALA A N 1
ATOM 692 C CA . ALA A 1 94 ? 7.068 -8.704 -11.027 1.00 69.31 94 ALA A CA 1
ATOM 693 C C . ALA A 1 94 ? 6.556 -7.385 -10.435 1.00 69.31 94 ALA A C 1
ATOM 695 O O . ALA A 1 94 ? 5.447 -7.345 -9.894 1.00 69.31 94 ALA A O 1
ATOM 696 N N . SER A 1 95 ? 7.348 -6.322 -10.545 1.00 69.38 95 SER A N 1
ATOM 697 C CA . SER A 1 95 ? 6.943 -4.976 -10.135 1.00 69.38 95 SER A CA 1
ATOM 698 C C . SER A 1 95 ? 5.890 -4.390 -11.084 1.00 69.38 95 SER A C 1
ATOM 700 O O . SER A 1 95 ? 5.680 -4.890 -12.197 1.00 69.38 95 SER A O 1
ATOM 702 N N . ALA A 1 96 ? 5.224 -3.308 -10.666 1.00 73.44 96 ALA A N 1
ATOM 703 C CA . ALA A 1 96 ? 4.308 -2.577 -11.544 1.00 73.44 96 ALA A CA 1
ATOM 704 C C . ALA A 1 96 ? 5.041 -2.102 -12.810 1.00 73.44 96 ALA A C 1
ATOM 706 O O . ALA A 1 96 ? 4.547 -2.298 -13.927 1.00 73.44 96 ALA A O 1
ATOM 707 N N . ARG A 1 97 ? 6.267 -1.597 -12.640 1.00 75.31 97 ARG A N 1
ATOM 708 C CA . ARG A 1 97 ? 7.167 -1.213 -13.728 1.00 75.31 97 ARG A CA 1
ATOM 709 C C . ARG A 1 97 ? 7.463 -2.352 -14.701 1.00 75.31 97 ARG A C 1
ATOM 711 O O . ARG A 1 97 ? 7.338 -2.162 -15.908 1.00 75.31 97 ARG A O 1
ATOM 718 N N . ASP A 1 98 ? 7.767 -3.553 -14.207 1.00 76.81 98 ASP A N 1
ATOM 719 C CA . ASP A 1 98 ? 8.043 -4.714 -15.072 1.00 76.81 98 ASP A CA 1
ATOM 720 C C . ASP A 1 98 ? 6.831 -5.081 -15.940 1.00 76.81 98 ASP A C 1
ATOM 722 O O . ASP A 1 98 ? 6.964 -5.469 -17.107 1.00 76.81 98 ASP A O 1
ATOM 726 N N . VAL A 1 99 ? 5.622 -4.954 -15.384 1.00 80.12 99 VAL A N 1
ATOM 727 C CA . VAL A 1 99 ? 4.379 -5.184 -16.128 1.00 80.12 99 VAL A CA 1
ATOM 728 C C . VAL A 1 99 ? 4.188 -4.114 -17.203 1.00 80.12 99 VAL A C 1
ATOM 730 O O . VAL A 1 99 ? 3.871 -4.466 -18.345 1.00 80.12 99 VAL A O 1
ATOM 733 N N . PHE A 1 100 ? 4.411 -2.839 -16.872 1.00 78.81 100 PHE A N 1
ATOM 734 C CA . PHE A 1 100 ? 4.350 -1.731 -17.829 1.00 78.81 100 PHE A CA 1
ATOM 735 C C . PHE A 1 100 ? 5.356 -1.904 -18.972 1.00 78.81 100 PHE A C 1
ATOM 737 O O . PHE A 1 100 ? 4.968 -1.861 -20.146 1.00 78.81 100 PHE A O 1
ATOM 744 N N . ASP A 1 101 ? 6.617 -2.194 -18.658 1.00 82.56 101 ASP A N 1
ATOM 745 C CA . ASP A 1 101 ? 7.681 -2.386 -19.646 1.00 82.56 101 ASP A CA 1
ATOM 746 C C . ASP A 1 101 ? 7.397 -3.575 -20.568 1.00 82.56 101 ASP A C 1
ATOM 748 O O . ASP A 1 101 ? 7.568 -3.488 -21.792 1.00 82.56 101 ASP A O 1
ATOM 752 N N . ARG A 1 102 ? 6.875 -4.678 -20.019 1.00 83.25 102 ARG A N 1
ATOM 753 C CA . ARG A 1 102 ? 6.449 -5.829 -20.823 1.00 83.25 102 ARG A CA 1
ATOM 754 C C . ARG A 1 102 ? 5.342 -5.452 -21.803 1.00 83.25 102 ARG A C 1
ATOM 756 O O . ARG A 1 102 ? 5.404 -5.847 -22.969 1.00 83.25 102 ARG A O 1
ATOM 763 N N . GLN A 1 103 ? 4.337 -4.696 -21.360 1.00 83.00 103 GLN A N 1
ATOM 764 C CA . GLN A 1 103 ? 3.250 -4.253 -22.238 1.00 83.00 103 GLN A CA 1
ATOM 765 C C . GLN A 1 103 ? 3.745 -3.295 -23.323 1.00 83.00 103 GLN A C 1
ATOM 767 O O . GLN A 1 103 ? 3.365 -3.442 -24.489 1.00 83.00 103 GLN A O 1
ATOM 772 N N . LYS A 1 104 ? 4.633 -2.361 -22.971 1.00 83.06 104 LYS A N 1
ATOM 773 C CA . LYS A 1 104 ? 5.273 -1.444 -23.920 1.00 83.06 104 LYS A CA 1
ATOM 774 C C . LYS A 1 104 ? 6.045 -2.215 -24.989 1.00 83.06 104 LYS A C 1
ATOM 776 O O . LYS A 1 104 ? 5.811 -2.013 -26.181 1.00 83.06 104 LYS A O 1
ATOM 781 N N . LYS A 1 105 ? 6.880 -3.173 -24.577 1.00 82.69 105 LYS A N 1
ATOM 782 C CA . LYS A 1 105 ? 7.639 -4.038 -25.491 1.00 82.69 105 LYS A CA 1
ATOM 783 C C . LYS A 1 105 ? 6.722 -4.859 -26.401 1.00 82.69 105 LYS A C 1
ATOM 785 O O . LYS A 1 105 ? 6.963 -4.918 -27.604 1.00 82.69 105 LYS A O 1
ATOM 790 N N . ALA A 1 106 ? 5.652 -5.443 -25.860 1.00 82.75 106 ALA A N 1
ATOM 791 C CA . ALA A 1 106 ? 4.691 -6.220 -26.642 1.00 82.75 106 ALA A CA 1
ATOM 792 C C . ALA A 1 106 ? 3.978 -5.370 -27.708 1.00 82.75 106 ALA A C 1
ATOM 794 O O . ALA A 1 106 ? 3.840 -5.802 -28.851 1.00 82.75 106 ALA A O 1
ATOM 795 N N . ARG A 1 107 ? 3.568 -4.139 -27.372 1.00 77.62 107 ARG A N 1
ATOM 796 C CA . ARG A 1 107 ? 2.916 -3.234 -28.335 1.00 77.62 107 ARG A CA 1
ATOM 797 C C . ARG A 1 107 ? 3.879 -2.686 -29.385 1.00 77.62 107 ARG A C 1
ATOM 799 O O . ARG A 1 107 ? 3.474 -2.510 -30.531 1.00 77.62 107 ARG A O 1
ATOM 806 N N . MET A 1 108 ? 5.143 -2.470 -29.027 1.00 79.56 108 MET A N 1
ATOM 807 C CA . MET A 1 108 ? 6.178 -2.054 -29.976 1.00 79.56 108 MET A CA 1
ATOM 808 C C . MET A 1 108 ? 6.653 -3.174 -30.911 1.00 79.56 108 MET A C 1
ATOM 810 O O . MET A 1 108 ? 7.163 -2.878 -31.987 1.00 79.56 108 MET A O 1
ATOM 814 N N . ALA A 1 109 ? 6.472 -4.447 -30.547 1.00 81.25 109 ALA A N 1
ATOM 815 C CA . ALA A 1 109 ? 6.869 -5.580 -31.387 1.00 81.25 109 ALA A CA 1
ATOM 816 C C . ALA A 1 109 ? 6.034 -5.711 -32.679 1.00 81.25 109 ALA A C 1
ATOM 818 O O . ALA A 1 109 ? 6.485 -6.312 -33.650 1.00 81.25 109 ALA A O 1
ATOM 819 N N . SER A 1 110 ? 4.828 -5.136 -32.714 1.00 80.81 110 SER A N 1
ATOM 820 C CA . SER A 1 110 ? 3.969 -5.115 -33.901 1.00 80.81 110 SER A CA 1
ATOM 821 C C . SER A 1 110 ? 4.110 -3.783 -34.638 1.00 80.81 110 SER A C 1
ATOM 823 O O . SER A 1 110 ? 3.704 -2.749 -34.110 1.00 80.81 110 SER A O 1
ATOM 825 N N . ALA A 1 111 ? 4.553 -3.806 -35.899 1.00 73.31 111 ALA A N 1
ATOM 826 C CA . ALA A 1 111 ? 4.745 -2.601 -36.718 1.00 73.31 111 ALA A CA 1
ATOM 827 C C . ALA A 1 111 ? 3.489 -1.705 -36.812 1.00 73.31 111 ALA A C 1
ATOM 829 O O . ALA A 1 111 ? 3.596 -0.480 -36.772 1.00 73.31 111 ALA A O 1
ATOM 830 N N . ASP A 1 112 ? 2.294 -2.304 -36.879 1.00 75.62 112 ASP A N 1
ATOM 831 C CA . ASP A 1 112 ? 1.029 -1.556 -36.957 1.00 75.62 112 ASP A CA 1
ATOM 832 C C . ASP A 1 112 ? 0.597 -0.934 -35.613 1.00 75.62 112 ASP A C 1
ATOM 834 O O . ASP A 1 112 ? 0.010 0.147 -35.566 1.00 75.62 112 ASP A O 1
ATOM 838 N N . SER A 1 113 ? 0.948 -1.580 -34.496 1.00 70.12 113 SER A N 1
ATOM 839 C CA . SER A 1 113 ? 0.653 -1.092 -33.143 1.00 70.12 113 SER A CA 1
ATOM 840 C C . SER A 1 113 ? 1.658 -0.030 -32.700 1.00 70.12 113 SER A C 1
ATOM 842 O O . SER A 1 113 ? 1.267 0.960 -32.083 1.00 70.12 113 SER A O 1
ATOM 844 N N . ALA A 1 114 ? 2.929 -0.182 -33.082 1.00 72.00 114 ALA A N 1
ATOM 845 C CA . ALA A 1 114 ? 3.988 0.785 -32.818 1.00 72.00 114 ALA A CA 1
ATOM 846 C C . ALA A 1 114 ? 3.674 2.160 -33.433 1.00 72.00 114 ALA A C 1
ATOM 848 O O . ALA A 1 114 ? 3.847 3.177 -32.771 1.00 72.00 114 ALA A O 1
ATOM 849 N N . LYS A 1 115 ? 3.123 2.199 -34.657 1.00 74.69 115 LYS A N 1
ATOM 850 C CA . LYS A 1 115 ? 2.710 3.453 -35.320 1.00 74.69 115 LYS A CA 1
ATOM 851 C C . LYS A 1 115 ? 1.573 4.188 -34.605 1.00 74.69 115 LYS A C 1
ATOM 853 O O . LYS A 1 115 ? 1.464 5.404 -34.723 1.00 74.69 115 LYS A O 1
ATOM 858 N N . LYS A 1 116 ? 0.703 3.458 -33.902 1.00 80.50 116 LYS A N 1
ATOM 859 C CA . LYS A 1 116 ? -0.475 4.007 -33.205 1.00 80.50 116 LYS A CA 1
ATOM 860 C C . LYS A 1 116 ? -0.184 4.337 -31.740 1.00 80.50 116 LYS A C 1
ATOM 862 O O . LYS A 1 116 ? -0.989 5.005 -31.093 1.00 80.50 116 LYS A O 1
ATOM 867 N N . MET A 1 117 ? 0.944 3.870 -31.210 1.00 77.56 117 MET A N 1
ATOM 868 C CA . MET A 1 117 ? 1.325 4.089 -29.825 1.00 77.56 117 MET A CA 1
ATOM 869 C C . MET A 1 117 ? 1.751 5.543 -29.614 1.00 77.56 117 MET A C 1
ATOM 871 O O . MET A 1 117 ? 2.659 6.043 -30.272 1.00 77.56 117 MET A O 1
ATOM 875 N N . ARG A 1 118 ? 1.101 6.221 -28.665 1.00 79.19 118 ARG A N 1
ATOM 876 C CA . ARG A 1 118 ? 1.500 7.552 -28.204 1.00 79.19 118 ARG A CA 1
ATOM 877 C C . ARG A 1 118 ? 2.107 7.417 -26.821 1.00 79.19 118 ARG A C 1
ATOM 879 O O . ARG A 1 118 ? 1.416 7.039 -25.880 1.00 79.19 118 ARG A O 1
ATOM 886 N N . MET A 1 119 ? 3.396 7.707 -26.720 1.00 72.75 119 MET A N 1
ATOM 887 C CA . MET A 1 119 ? 4.060 7.838 -25.432 1.00 72.75 119 MET A CA 1
ATOM 888 C C . MET A 1 119 ? 3.650 9.179 -24.833 1.00 72.75 119 MET A C 1
ATOM 890 O O . MET A 1 119 ? 3.897 10.221 -25.438 1.00 72.75 119 MET A O 1
ATOM 894 N N . ILE A 1 120 ? 3.002 9.146 -23.673 1.00 77.25 120 ILE A N 1
ATOM 895 C CA . ILE A 1 120 ? 2.772 10.348 -22.875 1.00 77.25 120 ILE A CA 1
ATOM 896 C C . ILE A 1 120 ? 4.016 10.503 -21.992 1.00 77.25 120 ILE A C 1
ATOM 898 O O . ILE A 1 120 ? 4.312 9.577 -21.237 1.00 77.25 120 ILE A O 1
ATOM 902 N N . PRO A 1 121 ? 4.787 11.597 -22.123 1.00 69.44 121 PRO A N 1
ATOM 903 C CA . PRO A 1 121 ? 5.958 11.820 -21.281 1.00 69.44 121 PRO A CA 1
ATOM 904 C C . PRO A 1 121 ? 5.562 11.843 -19.799 1.00 69.44 121 PRO A C 1
ATOM 906 O O . PRO A 1 121 ? 4.537 12.439 -19.471 1.00 69.44 121 PRO A O 1
ATOM 909 N N . ALA A 1 122 ? 6.386 11.242 -18.931 1.00 67.06 122 ALA A N 1
ATOM 910 C CA . ALA A 1 122 ? 6.198 11.203 -17.475 1.00 67.06 122 ALA A CA 1
ATOM 911 C C . ALA A 1 122 ? 4.946 10.449 -16.982 1.00 67.06 122 ALA A C 1
ATOM 913 O O . ALA A 1 122 ? 4.400 10.790 -15.938 1.00 67.06 122 ALA A O 1
ATOM 914 N N . LEU A 1 123 ? 4.470 9.457 -17.743 1.00 64.38 123 LEU A N 1
ATOM 915 C CA . LEU A 1 123 ? 3.396 8.562 -17.315 1.00 64.38 123 LEU A CA 1
ATOM 916 C C . LEU A 1 123 ? 3.931 7.128 -17.207 1.00 64.38 123 LEU A C 1
ATOM 918 O O . LEU A 1 123 ? 4.258 6.510 -18.226 1.00 64.38 123 LEU A O 1
ATOM 922 N N . GLY A 1 124 ? 3.975 6.594 -15.988 1.00 60.69 124 GLY A N 1
ATOM 923 C CA . GLY A 1 124 ? 4.458 5.246 -15.680 1.00 60.69 124 GLY A CA 1
ATOM 924 C C . GLY A 1 124 ? 5.979 5.114 -15.536 1.00 60.69 124 GLY A C 1
ATOM 925 O O . GLY A 1 124 ? 6.452 4.006 -15.295 1.00 60.69 124 GLY A O 1
ATOM 926 N N . ASP A 1 125 ? 6.741 6.204 -15.660 1.00 64.06 125 ASP A N 1
ATOM 927 C CA . ASP A 1 125 ? 8.188 6.214 -15.370 1.00 64.06 125 ASP A CA 1
ATOM 928 C C . ASP A 1 125 ? 8.452 6.259 -13.849 1.00 64.06 125 ASP A C 1
ATOM 930 O O . ASP A 1 125 ? 9.504 5.825 -13.375 1.00 64.06 125 ASP A O 1
ATOM 934 N N . GLU A 1 126 ? 7.466 6.774 -13.114 1.00 62.78 126 GLU A N 1
ATOM 935 C CA . GLU A 1 126 ? 7.328 6.861 -11.661 1.00 62.78 126 GLU A CA 1
ATOM 936 C C . GLU A 1 126 ? 6.772 5.587 -11.002 1.00 62.78 126 GLU A C 1
ATOM 938 O O . GLU A 1 126 ? 6.665 5.539 -9.779 1.00 62.78 126 GLU A O 1
ATOM 943 N N . ALA A 1 127 ? 6.382 4.591 -11.808 1.00 54.84 127 ALA A N 1
ATOM 944 C CA . ALA A 1 127 ? 5.823 3.324 -11.341 1.00 54.84 127 ALA A CA 1
ATOM 945 C C . ALA A 1 127 ? 6.886 2.348 -10.825 1.00 54.84 127 ALA A C 1
ATOM 947 O O . ALA A 1 127 ? 8.028 2.322 -11.347 1.00 54.84 127 ALA A O 1
#